Protein AF-A0A9E8N068-F1 (afdb_monomer)

Nearest PDB structures (foldseek):
  6xg8-assembly1_A  TM=8.572E-01  e=1.729E-05  Acetivibrio thermocellus ATCC 27405
  6n12-assembly1_B  TM=3.526E-01  e=9.966E+00  Homo sapiens

Structure (mmCIF, N/CA/C/O backbone):
data_AF-A0A9E8N068-F1
#
_entry.id   AF-A0A9E8N068-F1
#
loop_
_atom_site.group_PDB
_atom_site.id
_atom_site.type_symbol
_atom_site.label_atom_id
_atom_site.label_alt_id
_atom_site.label_comp_id
_atom_site.label_asym_id
_atom_site.label_entity_id
_atom_site.label_seq_id
_atom_site.pdbx_PDB_ins_code
_atom_site.Cartn_x
_atom_site.Cartn_y
_atom_site.Cartn_z
_atom_site.occupancy
_atom_site.B_iso_or_equiv
_atom_site.auth_seq_id
_atom_site.auth_comp_id
_atom_site.auth_asym_id
_atom_site.auth_atom_id
_atom_site.pdbx_PDB_model_num
ATOM 1 N N . MET A 1 1 ? 1.674 18.578 -5.797 1.00 68.25 1 MET A N 1
ATOM 2 C CA . MET A 1 1 ? 0.395 18.601 -5.051 1.00 68.25 1 MET A CA 1
ATOM 3 C C . MET A 1 1 ? -0.441 17.338 -5.291 1.00 68.25 1 MET A C 1
ATOM 5 O O . MET A 1 1 ? -0.713 16.634 -4.328 1.00 68.25 1 MET A O 1
ATOM 9 N N . VAL A 1 2 ? -0.738 16.970 -6.548 1.00 84.38 2 VAL A N 1
ATOM 10 C CA . VAL A 1 2 ? -1.556 15.782 -6.898 1.00 84.38 2 VAL A CA 1
ATOM 11 C C . VAL A 1 2 ? -1.038 14.471 -6.289 1.00 84.38 2 VAL A C 1
ATOM 13 O O . VAL A 1 2 ? -1.794 13.751 -5.649 1.00 84.38 2 VAL A O 1
ATOM 16 N N . ARG A 1 3 ? 0.266 14.179 -6.402 1.00 82.88 3 ARG A N 1
ATOM 17 C CA . ARG A 1 3 ? 0.848 12.922 -5.886 1.00 82.88 3 ARG A CA 1
ATOM 18 C C . ARG A 1 3 ? 0.660 12.726 -4.376 1.00 82.88 3 ARG A C 1
ATOM 20 O O . ARG A 1 3 ? 0.446 11.603 -3.937 1.00 82.88 3 ARG A O 1
ATOM 27 N N . LEU A 1 4 ? 0.736 13.804 -3.592 1.00 87.25 4 LEU A N 1
ATOM 28 C CA . LEU A 1 4 ? 0.524 13.747 -2.141 1.00 87.25 4 LEU A CA 1
ATOM 29 C C . LEU A 1 4 ? -0.943 13.458 -1.819 1.00 87.25 4 LEU A C 1
ATOM 31 O O . LEU A 1 4 ? -1.216 12.578 -1.013 1.0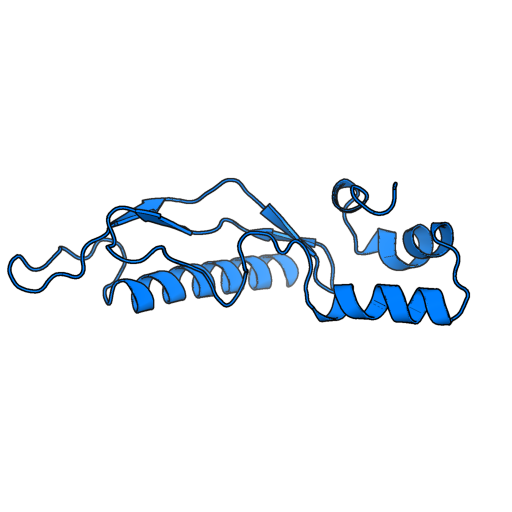0 87.25 4 LEU A O 1
ATOM 35 N N . LYS A 1 5 ? -1.875 14.116 -2.518 1.00 91.50 5 LYS A N 1
ATOM 36 C CA . LYS A 1 5 ? -3.314 13.878 -2.347 1.00 91.50 5 LYS A CA 1
ATOM 37 C C . LYS A 1 5 ? -3.728 12.461 -2.731 1.00 91.50 5 LYS A C 1
ATOM 39 O O . LYS A 1 5 ? -4.469 11.827 -1.996 1.00 91.50 5 LYS A O 1
ATOM 44 N N . VAL A 1 6 ? -3.189 11.928 -3.826 1.00 89.94 6 VAL A N 1
ATOM 45 C CA . VAL A 1 6 ? -3.405 10.523 -4.212 1.00 89.94 6 VAL A CA 1
ATOM 46 C C . VAL A 1 6 ? -2.860 9.570 -3.146 1.00 89.94 6 VAL A C 1
ATOM 48 O O . VAL A 1 6 ? -3.492 8.567 -2.833 1.00 89.94 6 VAL A O 1
ATOM 51 N N . GLN A 1 7 ? -1.700 9.879 -2.562 1.00 90.62 7 GLN A N 1
ATOM 52 C CA . GLN A 1 7 ? -1.124 9.067 -1.493 1.00 90.62 7 GLN A CA 1
ATOM 53 C C . GLN A 1 7 ? -1.986 9.088 -0.222 1.00 90.62 7 GLN A C 1
ATOM 55 O O . GLN A 1 7 ? -2.193 8.031 0.368 1.00 90.62 7 GLN A O 1
ATOM 60 N N . GLU A 1 8 ? -2.483 10.260 0.185 1.00 92.81 8 GLU A N 1
ATOM 61 C CA . GLU A 1 8 ? -3.432 10.414 1.299 1.00 92.81 8 GLU A CA 1
ATOM 62 C C . GLU A 1 8 ? -4.711 9.613 1.038 1.00 92.81 8 GLU A C 1
ATOM 64 O O . GLU A 1 8 ? -5.113 8.806 1.869 1.00 92.81 8 GLU A O 1
ATOM 69 N N . TYR A 1 9 ? -5.283 9.750 -0.156 1.00 93.75 9 TYR A N 1
ATOM 70 C CA . TYR A 1 9 ? -6.520 9.074 -0.529 1.00 93.75 9 TYR A CA 1
ATOM 71 C C . TYR A 1 9 ? -6.380 7.545 -0.561 1.00 93.75 9 TYR A C 1
ATOM 73 O O . TYR A 1 9 ? -7.221 6.818 -0.043 1.00 93.75 9 TYR A O 1
ATOM 81 N N . ILE A 1 10 ? -5.278 7.020 -1.106 1.00 91.56 10 ILE A N 1
ATOM 82 C CA . ILE A 1 10 ? -5.019 5.572 -1.080 1.00 91.56 10 ILE A CA 1
ATOM 83 C C . ILE A 1 10 ? -4.805 5.081 0.356 1.00 91.56 10 ILE A C 1
ATOM 85 O O . ILE A 1 10 ? -5.200 3.965 0.690 1.00 91.56 10 ILE A O 1
ATOM 89 N N . GLN A 1 11 ? -4.173 5.891 1.207 1.00 93.31 11 GLN A N 1
ATOM 90 C CA . GLN A 1 11 ? -3.988 5.552 2.614 1.00 93.31 11 GLN A CA 1
ATOM 91 C C . GLN A 1 11 ? -5.337 5.447 3.340 1.00 93.31 11 GLN A C 1
ATOM 93 O O . GLN A 1 11 ? -5.548 4.477 4.064 1.00 93.31 11 GLN A O 1
ATOM 98 N N . GLU A 1 12 ? -6.251 6.379 3.082 1.00 94.12 12 GLU A N 1
ATOM 99 C CA . GLU A 1 12 ? -7.621 6.367 3.602 1.00 94.12 12 GLU A CA 1
ATOM 100 C C . GL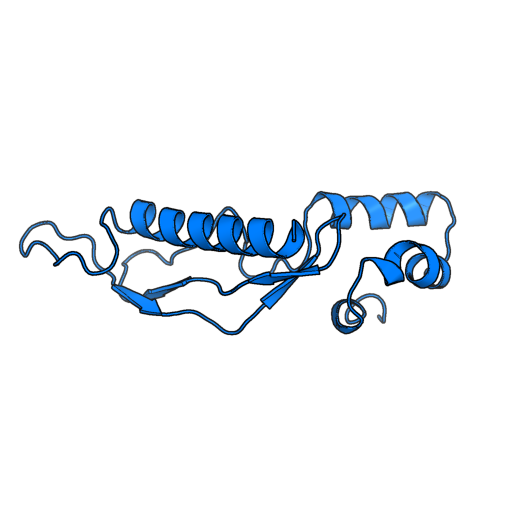U A 1 12 ? -8.402 5.137 3.121 1.00 94.12 12 GLU A C 1
ATOM 102 O O . GLU A 1 12 ? -8.997 4.427 3.927 1.00 94.12 12 GLU A O 1
ATOM 107 N N . ILE A 1 13 ? -8.317 4.793 1.832 1.00 94.62 13 ILE A N 1
ATOM 108 C CA . ILE A 1 13 ? -8.950 3.579 1.291 1.00 94.62 13 ILE A CA 1
ATOM 109 C C . ILE A 1 13 ? -8.464 2.315 2.023 1.00 94.62 13 ILE A C 1
ATOM 111 O O . ILE A 1 13 ? -9.262 1.427 2.321 1.00 94.62 13 ILE A O 1
ATOM 115 N N . LEU A 1 14 ? -7.166 2.215 2.330 1.00 91.56 14 LEU A N 1
ATOM 116 C CA . LEU A 1 14 ? -6.616 1.068 3.066 1.00 91.56 14 LEU A CA 1
ATOM 117 C C . LEU A 1 14 ? -7.074 1.011 4.527 1.00 91.56 14 LEU A C 1
ATOM 119 O O . LEU A 1 14 ? -7.091 -0.068 5.122 1.00 91.56 14 LEU A O 1
ATOM 123 N N . GLU A 1 15 ? -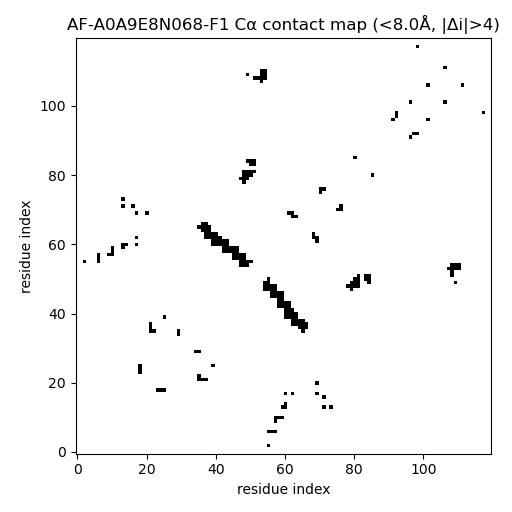7.380 2.157 5.126 1.00 91.62 15 GLU A N 1
ATOM 124 C CA . GLU A 1 15 ? -7.943 2.241 6.473 1.00 91.62 15 GLU A CA 1
ATOM 125 C C . GLU A 1 15 ? -9.415 1.828 6.455 1.00 91.62 15 GLU A C 1
ATOM 127 O O . GLU A 1 15 ? -9.799 0.954 7.231 1.00 91.62 15 GLU A O 1
ATOM 132 N N . ASN A 1 16 ? -10.184 2.316 5.481 1.00 93.62 16 ASN A N 1
ATOM 133 C CA . ASN A 1 16 ? -11.577 1.924 5.267 1.00 93.62 16 ASN A CA 1
ATOM 134 C C . ASN A 1 16 ? -11.722 0.420 4.990 1.00 93.62 16 ASN A C 1
ATOM 136 O O . ASN A 1 16 ? -12.648 -0.214 5.481 1.00 93.62 16 ASN A O 1
ATOM 140 N N . GLU A 1 17 ? -10.786 -0.194 4.262 1.00 92.75 17 GLU A N 1
ATOM 141 C CA . GLU A 1 17 ? -10.797 -1.645 4.031 1.00 92.75 17 GLU A CA 1
ATOM 142 C C . GLU A 1 17 ? -10.653 -2.444 5.342 1.00 92.75 17 GLU A C 1
ATOM 144 O O . GLU A 1 17 ? -11.256 -3.506 5.499 1.00 92.75 17 GLU A O 1
ATOM 149 N N . VAL A 1 18 ? -9.884 -1.927 6.307 1.00 91.19 18 VAL A N 1
ATOM 150 C CA . VAL A 1 18 ? -9.764 -2.532 7.642 1.00 91.19 18 VAL A CA 1
ATOM 151 C C . VAL A 1 18 ? -11.015 -2.284 8.480 1.00 91.19 18 VAL A C 1
ATOM 153 O O . VAL A 1 18 ? -11.420 -3.181 9.218 1.00 91.19 18 VAL A O 1
ATOM 156 N N . GLU A 1 19 ? -11.635 -1.108 8.368 1.00 91.50 19 GLU A N 1
ATOM 157 C CA . GLU A 1 19 ? -12.915 -0.825 9.029 1.00 91.50 19 GLU A CA 1
ATOM 158 C C . GLU A 1 19 ? -14.011 -1.776 8.552 1.00 91.50 19 GLU A C 1
ATOM 160 O O . GLU A 1 19 ? -14.707 -2.360 9.378 1.00 91.50 19 GLU A O 1
ATOM 165 N N . VAL A 1 20 ? -14.102 -2.008 7.240 1.00 91.44 20 VAL A N 1
ATOM 166 C CA . VAL A 1 20 ? -15.031 -2.983 6.654 1.00 91.44 20 VAL A CA 1
ATOM 167 C C . VAL A 1 20 ? -14.703 -4.401 7.122 1.00 91.44 20 VAL A C 1
ATOM 169 O O . VAL A 1 20 ? -15.608 -5.139 7.494 1.00 91.44 20 VAL A O 1
ATOM 172 N N . PHE A 1 21 ? -13.420 -4.779 7.165 1.00 89.69 21 PHE A N 1
ATOM 173 C CA . PHE A 1 21 ? -13.003 -6.110 7.620 1.00 89.69 21 PHE A CA 1
ATOM 174 C C . PHE A 1 21 ? -13.322 -6.372 9.100 1.00 89.69 21 PHE A C 1
ATOM 176 O O . PHE A 1 21 ? -13.710 -7.478 9.460 1.00 89.69 21 PHE A O 1
ATOM 183 N N . LEU A 1 22 ? -13.149 -5.373 9.971 1.00 88.31 22 LEU A N 1
ATOM 184 C CA . LEU A 1 22 ? -13.436 -5.504 11.404 1.00 88.31 22 LEU A CA 1
ATOM 185 C C . LEU A 1 22 ? -14.890 -5.157 11.764 1.00 88.31 22 LEU A C 1
ATOM 187 O O . LEU A 1 22 ? -15.300 -5.424 12.891 1.00 88.31 22 LEU A O 1
ATOM 191 N N . GLY A 1 23 ? -15.648 -4.556 10.843 1.00 88.12 23 GLY A N 1
ATOM 192 C CA . GLY A 1 23 ? -17.030 -4.114 11.049 1.00 88.12 23 GLY A CA 1
ATOM 193 C C . GLY A 1 23 ? -17.182 -2.934 12.014 1.00 88.12 23 GLY A C 1
ATOM 194 O O . GLY A 1 23 ? -18.246 -2.763 12.603 1.00 88.12 23 GLY A O 1
ATOM 195 N N . ARG A 1 24 ? -16.122 -2.147 12.235 1.00 87.88 24 ARG A N 1
ATOM 196 C CA . ARG A 1 24 ? -16.098 -1.059 13.228 1.00 87.88 24 ARG A CA 1
ATOM 197 C C . ARG A 1 24 ? -15.076 0.013 12.892 1.00 87.88 24 ARG A C 1
ATOM 199 O O . ARG A 1 24 ? -14.087 -0.263 12.208 1.00 87.88 24 ARG A O 1
ATOM 206 N N . LYS A 1 25 ? -15.261 1.207 13.457 1.00 87.44 25 LYS A N 1
ATOM 207 C CA . LYS A 1 25 ? -14.307 2.306 13.283 1.00 87.44 25 LYS A CA 1
ATOM 208 C C . LYS A 1 25 ? -13.052 2.116 14.123 1.00 87.44 25 LYS A C 1
ATOM 210 O O . LYS A 1 25 ? -13.022 1.397 15.130 1.00 87.44 25 LYS A O 1
ATOM 215 N N . LYS A 1 26 ? -11.985 2.807 13.724 1.00 83.56 26 LYS A N 1
ATOM 216 C CA . LYS A 1 26 ? -10.760 2.884 14.525 1.00 83.56 26 LYS A CA 1
ATOM 217 C C . LYS A 1 26 ? -11.067 3.389 15.943 1.00 83.56 26 LYS A C 1
ATOM 219 O O . LYS A 1 26 ? -11.759 4.386 16.119 1.00 83.56 26 LYS A O 1
ATOM 224 N N . SER A 1 27 ? -10.508 2.711 16.948 1.00 82.44 27 SER A N 1
ATOM 225 C CA . SER A 1 27 ? -10.684 3.013 18.382 1.00 82.44 27 SER A CA 1
ATOM 226 C C . SER A 1 27 ? -12.093 2.788 18.946 1.00 82.44 27 SER A C 1
ATOM 228 O O . SER A 1 27 ? -12.346 3.130 20.099 1.00 82.44 27 SER A O 1
ATOM 230 N N . GLU A 1 28 ? -12.997 2.168 18.189 1.00 85.62 28 GLU A N 1
ATOM 231 C CA . GLU A 1 28 ? -14.302 1.767 18.704 1.00 85.62 28 GLU A CA 1
ATOM 232 C C . GLU A 1 28 ? -14.181 0.518 19.591 1.00 85.62 28 GLU A C 1
ATOM 234 O O . GLU A 1 28 ? -13.518 -0.473 19.245 1.00 85.62 28 GLU A O 1
ATOM 239 N N . ARG A 1 29 ? -14.804 0.569 20.774 1.00 81.25 29 ARG A N 1
ATOM 240 C CA . ARG A 1 29 ? -14.694 -0.499 21.772 1.00 81.25 29 ARG A CA 1
ATOM 241 C C . ARG A 1 29 ? -15.362 -1.777 21.266 1.00 81.25 29 ARG A C 1
ATOM 243 O O . ARG A 1 29 ? -16.422 -1.739 20.652 1.00 81.25 29 ARG A O 1
ATOM 250 N N . ILE A 1 30 ? -14.733 -2.917 21.550 1.00 79.75 30 ILE A N 1
ATOM 251 C CA . ILE A 1 30 ? -15.298 -4.230 21.223 1.00 79.75 30 ILE A CA 1
ATOM 252 C C . ILE A 1 30 ? -16.557 -4.422 22.075 1.00 79.75 30 ILE A C 1
ATOM 254 O O . ILE A 1 30 ? -16.492 -4.246 23.295 1.00 79.75 30 ILE A O 1
ATOM 258 N N . LYS A 1 31 ? -17.683 -4.793 21.457 1.00 79.50 31 LYS A N 1
ATOM 259 C CA . LYS A 1 31 ? -18.846 -5.262 22.216 1.00 79.50 31 LYS A CA 1
ATOM 260 C C . LYS A 1 31 ? -18.516 -6.629 22.831 1.00 79.50 31 LYS A C 1
ATOM 262 O O . LYS A 1 31 ? -17.958 -7.470 22.133 1.00 79.50 31 LYS A O 1
ATOM 267 N N . PRO A 1 32 ? -18.845 -6.864 24.109 1.00 68.50 32 PRO A N 1
ATOM 268 C CA . PRO A 1 32 ? -18.390 -8.050 24.833 1.00 68.50 32 PRO A CA 1
ATOM 269 C C . PRO A 1 32 ? -18.998 -9.379 24.357 1.00 68.50 32 PRO A C 1
ATOM 271 O O . PRO A 1 32 ? -18.441 -10.417 24.689 1.00 68.50 32 PRO A O 1
ATOM 274 N N . ILE A 1 33 ? -20.111 -9.364 23.615 1.00 64.88 33 ILE A N 1
ATOM 275 C CA . ILE A 1 33 ? -20.881 -10.578 23.285 1.00 64.88 33 ILE A C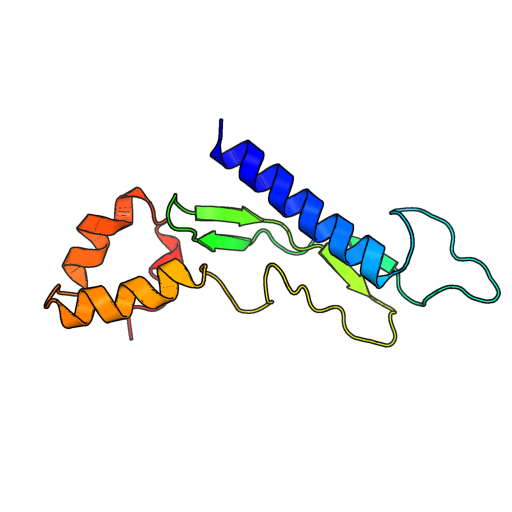A 1
ATOM 276 C C . ILE A 1 33 ? -20.773 -10.973 21.798 1.00 64.88 33 ILE A C 1
ATOM 278 O O . ILE A 1 33 ? -20.670 -12.159 21.519 1.00 64.88 33 ILE A O 1
ATOM 282 N N . ASP A 1 34 ? -20.661 -10.011 20.868 1.00 67.75 34 ASP A N 1
ATOM 283 C CA . ASP A 1 34 ? -20.655 -10.265 19.406 1.00 67.75 34 ASP A CA 1
ATOM 284 C C . ASP A 1 34 ? -19.518 -9.540 18.657 1.00 67.75 34 ASP A C 1
ATOM 286 O O . ASP A 1 34 ? -19.632 -9.174 17.487 1.00 67.75 34 ASP A O 1
ATOM 290 N N . GLY A 1 35 ? -18.428 -9.207 19.347 1.00 69.50 35 GLY A N 1
ATOM 291 C CA . GLY A 1 35 ? -17.344 -8.444 18.739 1.00 69.50 35 GLY A CA 1
ATOM 292 C C . GLY A 1 35 ? -16.485 -9.280 17.794 1.00 69.50 35 GLY A C 1
ATOM 293 O O . GLY A 1 35 ? -15.866 -10.243 18.238 1.00 69.50 35 GLY A O 1
ATOM 294 N N . THR A 1 36 ? -16.348 -8.851 16.533 1.00 76.06 36 THR A N 1
ATOM 295 C CA . THR A 1 36 ? -15.366 -9.428 15.604 1.00 76.06 36 THR A CA 1
ATOM 296 C C . THR A 1 36 ? -13.971 -9.400 16.240 1.00 76.06 36 THR A C 1
ATOM 298 O O . THR A 1 36 ? -13.485 -8.317 16.609 1.00 76.06 36 THR A O 1
ATOM 301 N N . PRO A 1 37 ? -13.305 -10.559 16.388 1.00 82.50 37 PRO A N 1
ATOM 302 C CA . PRO A 1 37 ? -11.984 -10.614 16.984 1.00 82.50 37 PRO A CA 1
ATOM 303 C C . PRO A 1 37 ? -10.973 -9.895 16.085 1.00 82.50 37 PRO A C 1
ATOM 305 O O . PRO A 1 37 ? -11.014 -9.965 14.855 1.00 82.50 37 PRO A O 1
ATOM 308 N N . GLY A 1 38 ? -10.045 -9.182 16.716 1.00 86.62 38 GLY A N 1
ATOM 309 C CA . GLY A 1 38 ? -8.913 -8.554 16.046 1.00 86.62 38 GLY A CA 1
ATOM 310 C C . GLY A 1 38 ? -8.832 -7.047 16.224 1.00 86.62 38 GLY A C 1
ATOM 311 O O . GLY A 1 38 ? -9.826 -6.345 16.378 1.00 86.62 38 GLY A O 1
ATOM 312 N N . TYR A 1 39 ? -7.609 -6.537 16.239 1.00 87.94 39 TYR A N 1
ATOM 313 C CA . TYR A 1 39 ? -7.289 -5.155 16.559 1.00 87.94 39 TYR A CA 1
ATOM 314 C C . TYR A 1 39 ? -6.305 -4.559 15.555 1.00 87.94 39 TYR A C 1
ATOM 316 O O . TYR A 1 39 ? -5.538 -5.254 14.876 1.00 87.94 39 TYR A O 1
ATOM 324 N N . TRP A 1 40 ? -6.324 -3.231 15.486 1.00 89.38 40 TRP A N 1
ATOM 325 C CA . TRP A 1 40 ? -5.406 -2.447 14.675 1.00 89.38 40 TRP A CA 1
ATOM 326 C C . TRP A 1 40 ? -4.018 -2.494 15.315 1.00 89.38 40 TRP A C 1
ATOM 328 O O . TRP A 1 40 ? -3.831 -2.058 16.446 1.00 89.38 40 TRP A O 1
ATOM 338 N N . ASN A 1 41 ? -3.026 -2.992 14.585 1.00 90.50 41 ASN A N 1
ATOM 339 C CA . ASN A 1 41 ? -1.633 -3.061 15.022 1.00 90.50 41 ASN A CA 1
ATOM 340 C C . ASN A 1 41 ? -0.765 -2.044 14.262 1.00 90.50 41 ASN A C 1
ATOM 342 O O . ASN A 1 41 ? 0.261 -2.385 13.661 1.00 90.50 41 ASN A O 1
ATOM 346 N N . GLY A 1 42 ? -1.238 -0.796 14.237 1.00 88.62 42 GLY A N 1
ATOM 347 C CA . GLY A 1 42 ? -0.580 0.318 13.563 1.00 88.62 42 GLY A CA 1
ATOM 348 C C . GLY A 1 42 ? -0.319 0.061 12.077 1.00 88.62 42 GLY A C 1
ATOM 349 O O . GLY A 1 42 ? -1.092 -0.600 11.377 1.00 88.62 42 GLY A O 1
ATOM 350 N N . HIS A 1 43 ? 0.803 0.589 11.593 1.00 90.12 43 HIS A N 1
ATOM 351 C CA . HIS A 1 43 ? 1.207 0.469 10.199 1.00 90.12 43 HIS A CA 1
ATOM 352 C C . HIS A 1 43 ? 2.503 -0.325 10.056 1.00 90.12 43 HIS A C 1
ATOM 354 O O . HIS A 1 43 ? 3.370 -0.326 10.929 1.00 90.12 43 HIS A O 1
ATOM 360 N N . GLY A 1 44 ? 2.652 -0.997 8.917 1.00 87.56 44 GLY A N 1
ATOM 361 C CA . GLY A 1 44 ? 3.931 -1.560 8.513 1.00 87.56 44 GLY A CA 1
ATOM 362 C C . GLY A 1 44 ? 4.921 -0.512 8.009 1.00 87.56 44 GLY A C 1
ATOM 363 O O . GLY A 1 44 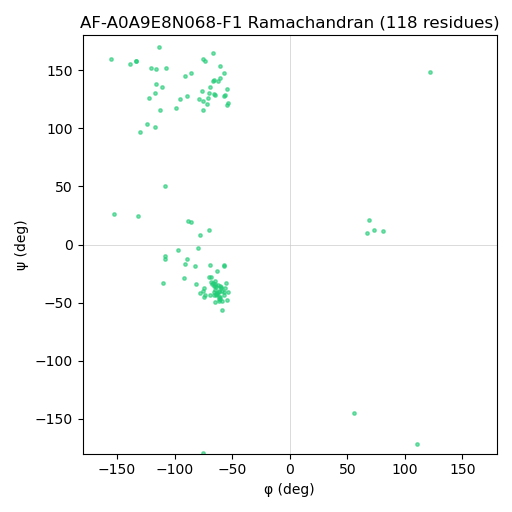? 4.629 0.683 7.924 1.00 87.56 44 GLY A O 1
ATOM 364 N N . ASN A 1 45 ? 6.099 -0.997 7.618 1.00 88.81 45 ASN A N 1
ATOM 365 C CA . ASN A 1 45 ? 7.121 -0.171 6.987 1.00 88.81 45 ASN A CA 1
ATOM 366 C C . ASN A 1 45 ? 6.570 0.513 5.730 1.00 88.81 45 ASN A C 1
ATOM 368 O O . ASN A 1 45 ? 5.736 -0.047 5.010 1.00 88.81 45 ASN A O 1
ATOM 372 N N . ARG A 1 46 ? 7.072 1.723 5.463 1.00 89.19 46 ARG A N 1
ATOM 373 C CA . ARG A 1 46 ? 6.769 2.456 4.231 1.00 89.19 46 ARG A CA 1
ATOM 374 C C . ARG A 1 46 ? 7.150 1.595 3.030 1.00 89.19 46 ARG A C 1
ATOM 376 O O . ARG A 1 46 ? 8.272 1.100 2.946 1.00 89.19 46 ARG A O 1
ATOM 383 N N . LYS A 1 47 ? 6.215 1.429 2.103 1.00 87.06 47 LYS A N 1
ATOM 384 C CA . LYS A 1 47 ? 6.396 0.664 0.874 1.00 87.06 47 LYS A CA 1
ATOM 385 C C . LYS A 1 47 ? 6.249 1.592 -0.320 1.00 87.06 47 LYS A C 1
ATOM 387 O O . LYS A 1 47 ? 5.261 2.312 -0.431 1.00 87.06 47 LYS A O 1
ATOM 392 N N . LYS A 1 48 ? 7.218 1.528 -1.228 1.00 87.75 48 LYS A N 1
ATOM 393 C CA . LYS A 1 48 ? 7.143 2.180 -2.534 1.00 87.75 48 LYS A CA 1
ATOM 394 C C . LYS A 1 48 ? 6.271 1.341 -3.466 1.00 87.75 48 LYS A C 1
ATOM 396 O O . LYS A 1 48 ? 6.511 0.139 -3.620 1.00 87.75 48 LYS A O 1
ATOM 401 N N . PHE A 1 49 ? 5.253 1.965 -4.041 1.00 87.88 49 PHE A N 1
ATOM 402 C CA . PHE A 1 49 ? 4.354 1.369 -5.017 1.00 87.88 49 PHE A CA 1
ATOM 403 C C . PHE A 1 49 ? 4.396 2.202 -6.293 1.00 87.88 49 PHE A C 1
ATOM 405 O O . PHE A 1 49 ? 4.228 3.418 -6.248 1.00 87.88 49 PHE A O 1
ATOM 412 N N . THR A 1 50 ? 4.670 1.559 -7.420 1.00 86.50 50 THR A N 1
ATOM 413 C CA . THR A 1 50 ? 4.797 2.257 -8.701 1.00 86.50 50 THR A CA 1
ATOM 414 C C . THR A 1 50 ? 3.491 2.212 -9.466 1.00 86.50 50 THR A C 1
ATOM 416 O O . THR A 1 50 ? 2.960 1.134 -9.733 1.00 86.50 50 THR A O 1
ATOM 419 N N . VAL A 1 51 ? 3.017 3.393 -9.842 1.00 85.19 51 VAL A N 1
ATOM 420 C CA . VAL A 1 51 ? 1.929 3.603 -10.794 1.00 85.19 51 VAL A CA 1
ATOM 421 C C . VAL A 1 51 ? 2.484 4.286 -12.046 1.00 85.19 51 VAL A C 1
ATOM 423 O O . VAL A 1 51 ? 3.628 4.739 -12.053 1.00 85.19 51 VAL A O 1
ATOM 426 N N . MET A 1 52 ? 1.681 4.380 -13.105 1.00 80.00 52 MET A N 1
ATOM 427 C CA . MET A 1 52 ? 2.095 5.013 -14.367 1.00 80.00 52 MET A CA 1
ATOM 428 C C . MET A 1 52 ? 2.568 6.462 -14.188 1.00 80.00 52 MET A C 1
ATOM 430 O O . MET A 1 52 ? 3.553 6.873 -14.784 1.00 80.00 52 MET A O 1
ATOM 434 N N . ASN A 1 53 ? 1.920 7.214 -13.295 1.00 78.94 53 ASN A N 1
ATOM 435 C CA . ASN A 1 53 ? 2.279 8.600 -12.976 1.00 78.94 53 ASN A CA 1
ATOM 436 C C . ASN A 1 53 ? 3.376 8.711 -11.888 1.00 78.94 53 ASN A C 1
ATOM 438 O O . ASN A 1 53 ? 3.513 9.723 -11.200 1.00 78.94 53 ASN A O 1
ATOM 442 N N . GLY A 1 54 ? 4.129 7.631 -11.676 1.00 83.19 54 GLY A N 1
ATOM 443 C CA . GLY A 1 54 ? 5.311 7.579 -10.828 1.00 83.19 54 GLY A CA 1
ATOM 444 C C . GLY A 1 54 ? 5.173 6.771 -9.538 1.00 83.19 54 GLY A C 1
ATOM 445 O O . GLY A 1 54 ? 4.210 6.042 -9.304 1.00 83.19 54 GLY A O 1
ATOM 446 N N . THR A 1 55 ? 6.187 6.858 -8.676 1.00 86.62 55 THR A N 1
ATOM 447 C CA . THR A 1 55 ? 6.226 6.092 -7.420 1.00 86.62 55 THR A CA 1
ATOM 448 C C . THR A 1 55 ? 5.568 6.849 -6.263 1.00 86.62 55 THR A C 1
ATOM 450 O O . THR A 1 55 ? 5.940 7.983 -5.952 1.00 86.62 55 THR A O 1
ATOM 453 N N . ILE A 1 56 ? 4.632 6.186 -5.580 1.00 89.25 56 ILE A N 1
ATOM 454 C CA . ILE A 1 56 ? 3.988 6.644 -4.341 1.00 89.25 56 ILE A CA 1
ATOM 455 C C . ILE A 1 56 ? 4.485 5.834 -3.140 1.00 89.25 56 ILE A C 1
ATOM 457 O O . ILE A 1 56 ? 4.883 4.675 -3.276 1.00 89.25 56 ILE A O 1
ATOM 461 N N . THR A 1 57 ? 4.477 6.436 -1.949 1.00 89.94 57 THR A N 1
ATOM 462 C CA . THR A 1 57 ? 4.939 5.777 -0.717 1.00 89.94 57 THR A CA 1
ATOM 463 C C . THR A 1 57 ? 3.769 5.546 0.227 1.00 89.94 57 THR A C 1
ATOM 465 O O . THR A 1 57 ? 3.191 6.495 0.730 1.00 89.94 57 THR A O 1
ATOM 468 N N . ILE A 1 58 ? 3.429 4.291 0.508 1.00 91.06 58 ILE A N 1
ATOM 469 C CA . ILE A 1 58 ? 2.226 3.933 1.275 1.00 91.06 58 ILE A CA 1
ATOM 470 C C . ILE A 1 58 ? 2.600 3.150 2.535 1.00 91.06 58 ILE A C 1
ATOM 472 O O . ILE A 1 58 ? 3.619 2.452 2.575 1.00 91.06 58 ILE A O 1
ATOM 476 N N . ARG A 1 59 ? 1.771 3.252 3.578 1.00 90.94 59 ARG A N 1
ATOM 477 C CA . ARG A 1 59 ? 1.909 2.510 4.834 1.00 90.94 59 ARG A CA 1
ATOM 478 C C . ARG A 1 59 ? 0.708 1.596 5.048 1.00 90.94 59 ARG A C 1
ATOM 480 O O . ARG A 1 59 ? -0.344 2.010 5.523 1.00 90.94 59 ARG A O 1
ATOM 487 N N . ARG A 1 60 ? 0.882 0.309 4.758 1.00 89.38 60 ARG A N 1
ATOM 488 C CA . ARG A 1 60 ? -0.193 -0.670 4.940 1.00 89.38 60 ARG A CA 1
ATOM 489 C C . ARG A 1 60 ? -0.553 -0.824 6.420 1.00 89.38 60 ARG A C 1
ATOM 491 O O . ARG A 1 60 ? 0.331 -1.072 7.245 1.00 89.38 60 ARG A O 1
ATOM 498 N N . THR A 1 61 ? -1.837 -0.711 6.724 1.00 90.31 61 THR A N 1
ATOM 499 C CA . THR A 1 61 ? -2.436 -1.025 8.023 1.00 90.31 61 THR A CA 1
ATOM 500 C C . THR A 1 61 ? -2.250 -2.504 8.358 1.00 90.31 61 THR A C 1
ATOM 502 O O . THR A 1 61 ? -2.283 -3.381 7.487 1.00 90.31 61 THR A O 1
ATOM 505 N N . ARG A 1 62 ? -1.973 -2.798 9.628 1.00 88.88 62 ARG A N 1
ATOM 506 C CA . ARG A 1 62 ? -1.813 -4.168 10.124 1.00 88.88 62 ARG A CA 1
ATOM 507 C C . ARG A 1 62 ? -2.978 -4.507 11.036 1.00 88.88 62 ARG A C 1
ATOM 509 O O . ARG A 1 62 ? -3.313 -3.726 11.917 1.00 88.88 62 ARG A O 1
ATOM 516 N N . VAL A 1 63 ? -3.521 -5.703 10.860 1.00 90.62 63 VAL A N 1
ATOM 517 C CA . VAL A 1 63 ? -4.536 -6.286 11.742 1.00 90.62 63 VAL A CA 1
ATOM 518 C C . VAL A 1 63 ? -3.934 -7.531 12.386 1.00 90.62 63 VAL A C 1
ATOM 520 O O . VAL A 1 63 ? -3.199 -8.276 11.729 1.00 90.62 63 VAL A O 1
ATOM 523 N N . ARG A 1 64 ? -4.179 -7.723 13.683 1.00 88.56 64 ARG A N 1
ATOM 524 C CA . ARG A 1 64 ? -3.797 -8.927 14.438 1.00 88.56 64 ARG A CA 1
ATOM 525 C C . ARG A 1 64 ? -4.964 -9.407 15.287 1.00 88.56 64 ARG A C 1
ATOM 527 O O . ARG A 1 64 ? -5.827 -8.610 15.621 1.00 88.56 64 ARG A O 1
ATOM 534 N N . GLY A 1 65 ? -4.948 -10.684 15.661 1.00 85.25 65 GLY A N 1
ATOM 535 C CA . GLY A 1 65 ? -5.950 -11.269 16.556 1.00 85.25 65 GLY A CA 1
ATOM 536 C C . GLY A 1 65 ? -7.321 -11.494 15.921 1.00 85.25 65 GLY A C 1
ATOM 537 O O . GLY A 1 65 ? -8.268 -11.723 16.655 1.00 85.25 65 GLY A O 1
ATOM 538 N N . SER A 1 66 ? -7.429 -11.388 14.595 1.00 86.69 66 SER A N 1
ATOM 539 C CA . SER A 1 66 ? -8.582 -11.848 13.825 1.00 86.69 66 SER A CA 1
ATOM 540 C C . SER A 1 66 ? -8.427 -13.329 13.488 1.00 86.69 66 SER A C 1
ATOM 542 O O . SER A 1 66 ? -7.302 -13.798 13.295 1.00 86.69 66 SER A O 1
ATOM 544 N N . GLU A 1 67 ? -9.544 -14.051 13.407 1.00 82.88 67 GLU A N 1
ATOM 545 C CA . GLU A 1 67 ? -9.575 -15.464 13.003 1.00 82.88 67 GLU A CA 1
ATOM 546 C C . GLU A 1 67 ? -9.029 -15.639 11.583 1.00 82.88 67 GLU A C 1
ATOM 548 O O . GLU A 1 67 ? -8.140 -16.453 11.329 1.00 82.88 67 GLU A O 1
ATOM 553 N N . GLU A 1 68 ? -9.484 -14.787 10.664 1.00 86.25 68 GLU A N 1
ATOM 554 C CA . GLU A 1 68 ? -8.975 -14.742 9.303 1.00 86.25 68 GLU A CA 1
ATOM 555 C C . GLU A 1 68 ? -7.813 -13.756 9.159 1.00 86.25 68 GLU A C 1
ATOM 557 O O . GLU A 1 68 ? -7.774 -12.671 9.750 1.00 86.25 68 GLU A O 1
ATOM 562 N N . ARG A 1 69 ? -6.842 -14.098 8.307 1.00 85.81 69 ARG A N 1
ATOM 563 C CA . ARG A 1 69 ? -5.733 -13.194 7.990 1.00 85.81 69 ARG A CA 1
ATOM 564 C C . ARG A 1 69 ? -6.199 -12.083 7.047 1.00 85.81 69 ARG A C 1
ATOM 566 O O . ARG A 1 69 ? -6.427 -12.342 5.868 1.00 85.81 69 ARG A O 1
ATOM 573 N N . PHE A 1 70 ? -6.158 -10.834 7.516 1.00 87.31 70 PHE A N 1
ATOM 574 C CA . PHE A 1 70 ? -6.444 -9.661 6.684 1.00 87.31 70 PHE A CA 1
ATOM 575 C C . PHE A 1 70 ? -5.571 -9.600 5.414 1.00 87.31 70 PHE A C 1
ATOM 577 O O . PHE A 1 70 ? -4.334 -9.493 5.463 1.00 87.31 70 PHE A O 1
ATOM 584 N N . LYS A 1 71 ? -6.230 -9.609 4.253 1.00 87.62 71 LYS A N 1
ATOM 585 C CA . LYS A 1 71 ? -5.622 -9.448 2.930 1.00 87.62 71 LYS A CA 1
ATOM 586 C C . LYS A 1 71 ? -6.282 -8.274 2.206 1.00 87.62 71 LYS A C 1
ATOM 588 O O . LYS A 1 71 ? -7.354 -8.423 1.653 1.00 87.62 71 LYS A O 1
ATOM 593 N N . SER A 1 72 ? -5.580 -7.143 2.150 1.00 86.75 72 SER A N 1
ATOM 594 C CA . SER A 1 72 ? -5.954 -6.018 1.290 1.00 86.75 72 SER A CA 1
ATOM 595 C C . SER A 1 72 ? -6.041 -6.435 -0.178 1.00 86.75 72 SER A C 1
ATOM 597 O O . SER A 1 72 ? -5.082 -6.995 -0.732 1.00 86.75 72 SER A O 1
ATOM 599 N N . THR A 1 73 ? -7.182 -6.105 -0.764 1.00 88.38 73 THR A N 1
ATOM 600 C CA . THR A 1 73 ? -7.587 -6.257 -2.160 1.00 88.38 73 THR A CA 1
ATOM 601 C C . THR A 1 73 ? -6.956 -5.166 -3.013 1.00 88.38 73 THR A C 1
ATOM 603 O O . THR A 1 73 ? -6.420 -5.450 -4.085 1.00 88.38 73 THR A O 1
ATOM 606 N N . VAL A 1 74 ? -6.940 -3.930 -2.501 1.00 87.38 74 VAL A N 1
ATOM 607 C CA . VAL A 1 74 ? -6.430 -2.751 -3.218 1.00 87.38 74 VAL A CA 1
ATOM 608 C C . VAL A 1 74 ? -4.934 -2.887 -3.482 1.00 87.38 74 VAL A C 1
ATOM 610 O O . VAL A 1 74 ? -4.470 -2.731 -4.612 1.00 87.38 74 VAL A O 1
ATOM 613 N N . ILE A 1 75 ? -4.155 -3.231 -2.450 1.00 86.69 75 ILE A N 1
ATOM 614 C CA . ILE A 1 75 ? -2.709 -3.434 -2.585 1.00 86.69 75 ILE A CA 1
ATOM 615 C C . ILE A 1 75 ? -2.321 -4.775 -1.963 1.00 86.69 75 ILE A C 1
ATOM 617 O O . ILE A 1 75 ? -2.047 -4.853 -0.760 1.00 86.69 75 ILE A O 1
ATOM 621 N N . PRO A 1 76 ? -2.189 -5.845 -2.769 1.00 86.94 76 PRO A N 1
ATOM 622 C CA . PRO A 1 76 ? -1.716 -7.136 -2.287 1.00 86.94 76 PRO A CA 1
ATOM 623 C C . PRO A 1 76 ? -0.303 -7.064 -1.694 1.00 86.94 76 PRO A C 1
ATOM 625 O O . PRO A 1 76 ? 0.524 -6.222 -2.061 1.00 86.94 76 PRO A O 1
ATOM 628 N N . PHE A 1 77 ? 0.005 -7.982 -0.773 1.00 82.94 77 PHE A N 1
ATOM 629 C CA . PHE A 1 77 ? 1.215 -7.909 0.059 1.00 82.94 77 PHE A CA 1
ATOM 630 C C . PHE A 1 77 ? 2.508 -7.844 -0.770 1.00 82.94 77 PHE A C 1
ATOM 632 O O . PHE A 1 77 ? 3.362 -6.987 -0.530 1.00 82.94 77 PHE A O 1
ATOM 639 N N . PHE A 1 78 ? 2.606 -8.668 -1.815 1.00 83.00 78 PHE A N 1
ATOM 640 C CA . PHE A 1 78 ? 3.810 -8.790 -2.641 1.00 83.00 78 PHE A CA 1
ATOM 641 C C . PHE A 1 78 ? 3.856 -7.848 -3.854 1.00 83.00 78 PHE A C 1
ATOM 643 O O . PHE A 1 78 ? 4.934 -7.620 -4.401 1.00 83.00 78 PHE A O 1
ATOM 650 N N . LYS A 1 79 ? 2.729 -7.254 -4.276 1.00 87.50 79 LYS A N 1
ATOM 651 C CA . LYS A 1 79 ? 2.703 -6.391 -5.472 1.00 87.50 79 LYS A CA 1
ATOM 652 C C . LYS A 1 79 ? 3.426 -5.069 -5.207 1.00 87.50 79 LYS A C 1
ATOM 654 O O . LYS A 1 79 ? 3.120 -4.387 -4.234 1.00 87.50 79 LYS A O 1
ATOM 659 N N . ARG A 1 80 ? 4.401 -4.710 -6.048 1.00 86.12 80 ARG A N 1
ATOM 660 C CA . ARG A 1 80 ? 5.187 -3.455 -5.940 1.00 86.12 80 ARG A CA 1
ATOM 661 C C . ARG A 1 80 ? 4.852 -2.431 -7.027 1.00 86.12 80 ARG A C 1
ATOM 663 O O . ARG A 1 80 ? 5.313 -1.300 -6.953 1.00 86.12 80 ARG A O 1
ATOM 670 N N . ARG A 1 81 ? 4.078 -2.842 -8.024 1.00 86.75 81 ARG A N 1
ATOM 671 C CA . ARG A 1 81 ? 3.663 -2.040 -9.172 1.00 86.75 81 ARG A CA 1
ATOM 672 C C . ARG A 1 81 ? 2.201 -2.318 -9.489 1.00 86.75 81 ARG A C 1
ATOM 674 O O . ARG A 1 81 ? 1.703 -3.394 -9.129 1.00 86.75 81 ARG A O 1
ATOM 681 N N . SER A 1 82 ? 1.553 -1.359 -10.132 1.00 88.12 82 SER A N 1
ATOM 682 C CA . SER A 1 82 ? 0.197 -1.509 -10.645 1.00 88.12 82 SER A CA 1
ATOM 683 C C . SER A 1 82 ? 0.145 -2.537 -11.781 1.00 88.12 82 SER A C 1
ATOM 685 O O . SER A 1 82 ? 1.181 -2.980 -12.293 1.00 88.12 82 SER A O 1
ATOM 687 N N . LYS A 1 83 ? -1.067 -2.986 -12.123 1.00 88.06 83 LYS A N 1
ATOM 688 C CA . LYS A 1 83 ? -1.261 -3.997 -13.168 1.00 88.06 83 LYS A CA 1
ATOM 689 C C . LYS A 1 83 ? -0.853 -3.436 -14.532 1.00 88.06 83 LYS A C 1
ATOM 691 O O . LYS A 1 83 ? -0.157 -4.126 -15.266 1.00 88.06 83 LYS A O 1
ATOM 696 N N . GLU A 1 84 ? -1.199 -2.180 -14.789 1.00 87.00 84 GLU A N 1
ATOM 697 C CA . GLU A 1 84 ? -0.939 -1.458 -16.036 1.00 87.00 84 GLU A CA 1
ATOM 698 C C . GLU A 1 84 ? 0.568 -1.347 -16.288 1.00 87.00 84 GLU A C 1
ATOM 700 O O . GLU A 1 84 ? 1.055 -1.762 -17.333 1.00 87.00 84 GLU A O 1
ATOM 705 N N . VAL A 1 85 ? 1.337 -0.920 -15.274 1.00 84.31 85 VAL A N 1
ATOM 706 C CA . VAL A 1 85 ? 2.809 -0.891 -15.353 1.00 84.31 85 VAL A CA 1
ATOM 707 C C . VAL A 1 85 ? 3.358 -2.294 -15.620 1.00 84.31 85 VAL A C 1
ATOM 709 O O . VAL A 1 85 ? 4.308 -2.457 -16.371 1.00 84.31 85 VAL A O 1
ATOM 712 N N . GLY A 1 86 ? 2.789 -3.329 -14.996 1.00 85.06 86 GLY A N 1
ATOM 713 C CA . GLY A 1 86 ? 3.218 -4.712 -15.211 1.00 85.06 86 GLY A CA 1
ATOM 714 C C . GLY A 1 86 ? 2.986 -5.231 -16.633 1.00 85.06 86 GLY A C 1
ATOM 715 O O . GLY A 1 86 ? 3.795 -6.029 -17.095 1.00 85.06 86 GLY A O 1
ATOM 716 N N . GLN A 1 87 ? 1.916 -4.788 -17.296 1.00 87.94 87 GLN A N 1
ATOM 717 C CA . GLN A 1 87 ? 1.544 -5.188 -18.660 1.00 87.94 87 GLN A CA 1
ATOM 718 C C . GLN A 1 87 ? 2.323 -4.421 -19.730 1.00 87.94 87 GLN A C 1
ATOM 720 O O . GLN A 1 87 ? 2.716 -5.011 -20.731 1.00 87.94 87 GLN A O 1
ATOM 725 N N . LEU A 1 88 ? 2.638 -3.152 -19.463 1.00 85.31 88 LEU A N 1
ATOM 726 C CA . LEU A 1 88 ? 3.416 -2.318 -20.373 1.00 85.31 88 LEU A CA 1
ATOM 727 C C . LEU A 1 88 ? 4.821 -2.883 -20.635 1.00 85.31 88 LEU A C 1
ATOM 729 O O . LEU A 1 88 ? 5.333 -2.774 -21.741 1.00 85.31 88 LEU A O 1
ATOM 733 N N . LEU A 1 89 ? 5.468 -3.497 -19.635 1.00 81.75 89 LEU A N 1
ATOM 734 C CA . LEU A 1 89 ? 6.831 -4.019 -19.813 1.00 81.75 89 LEU A CA 1
ATOM 735 C C . LEU A 1 89 ? 6.913 -5.062 -20.948 1.00 81.75 89 LEU A C 1
ATOM 737 O O . LEU A 1 89 ? 7.712 -4.852 -21.858 1.00 81.75 89 LEU A O 1
ATOM 741 N N . PRO A 1 90 ? 6.134 -6.165 -20.925 1.00 86.00 90 PRO A N 1
ATOM 742 C CA . PRO A 1 90 ? 6.102 -7.125 -22.027 1.00 86.00 90 PRO A CA 1
ATOM 743 C C . PRO A 1 90 ? 5.801 -6.506 -23.394 1.00 86.00 90 PRO A C 1
ATOM 745 O O . PRO A 1 90 ? 6.445 -6.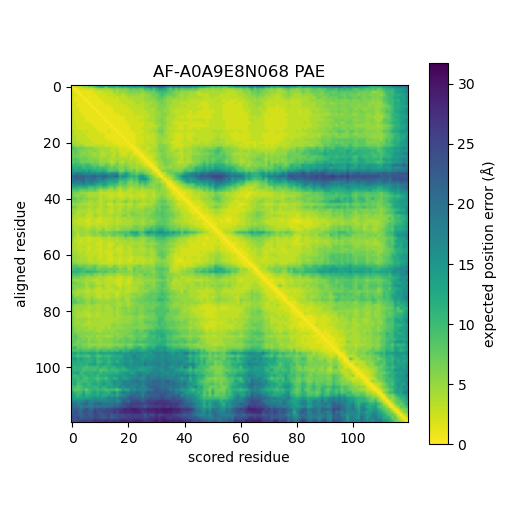879 -24.367 1.00 86.00 90 PRO A O 1
ATOM 748 N N . GLU A 1 91 ? 4.865 -5.557 -23.471 1.00 85.94 91 GLU A N 1
ATOM 749 C CA . GLU A 1 91 ? 4.521 -4.880 -24.729 1.00 85.94 91 GLU A CA 1
ATOM 750 C C . GLU A 1 91 ? 5.720 -4.124 -25.298 1.00 85.94 91 GLU A C 1
ATOM 752 O O . GLU A 1 91 ? 6.071 -4.285 -26.464 1.00 85.94 91 GLU A O 1
ATOM 757 N N . LEU A 1 92 ? 6.420 -3.360 -24.460 1.00 82.56 92 LEU A N 1
ATOM 758 C CA . LEU A 1 92 ? 7.601 -2.631 -24.906 1.00 82.56 92 LEU A CA 1
ATOM 759 C C . LEU A 1 92 ? 8.736 -3.577 -25.340 1.00 82.56 92 LEU A C 1
ATOM 761 O O . LEU A 1 92 ? 9.428 -3.293 -26.316 1.00 82.56 92 LEU A O 1
ATOM 765 N N . TYR A 1 93 ? 8.898 -4.721 -24.666 1.00 84.31 93 TYR A N 1
ATOM 766 C CA . TYR A 1 93 ? 9.828 -5.769 -25.100 1.00 84.31 93 TYR A CA 1
ATOM 767 C C . TYR A 1 93 ? 9.465 -6.337 -26.480 1.00 84.31 93 TYR A C 1
ATOM 769 O O . TYR A 1 93 ? 10.357 -6.555 -27.297 1.00 84.31 93 TYR A O 1
ATOM 777 N N . LEU A 1 94 ? 8.175 -6.558 -26.756 1.00 88.25 94 LEU A N 1
ATOM 778 C CA . LEU A 1 94 ? 7.702 -7.033 -28.063 1.00 88.25 94 LEU A CA 1
ATOM 779 C C . LEU A 1 94 ? 7.966 -6.015 -29.178 1.00 88.25 94 LEU A C 1
ATOM 781 O O . LEU A 1 94 ? 8.248 -6.407 -30.307 1.00 88.25 94 LEU A O 1
ATOM 785 N N . HIS A 1 95 ? 7.941 -4.721 -28.860 1.00 84.31 95 HIS A N 1
ATOM 786 C CA . HIS A 1 95 ? 8.277 -3.648 -29.797 1.00 84.31 95 HIS A CA 1
ATOM 787 C C . HIS A 1 95 ? 9.788 -3.454 -30.023 1.00 84.31 95 HIS A C 1
ATOM 789 O O . HIS A 1 95 ? 10.187 -2.510 -30.700 1.00 84.31 95 HIS A O 1
ATOM 795 N N . GLY A 1 96 ? 10.636 -4.347 -29.500 1.00 83.62 96 GLY A N 1
ATOM 796 C CA . GLY A 1 96 ? 12.072 -4.361 -29.791 1.00 83.62 96 GLY A CA 1
ATOM 797 C C . GLY A 1 96 ? 12.897 -3.354 -28.990 1.00 83.62 96 GLY A C 1
ATOM 798 O O . GLY A 1 96 ? 14.073 -3.162 -29.290 1.00 83.62 96 GLY A O 1
ATOM 799 N N . LEU A 1 97 ? 12.316 -2.729 -27.962 1.00 82.50 97 LEU A N 1
ATOM 800 C CA . LEU A 1 97 ? 13.062 -1.865 -27.050 1.00 82.50 97 LEU A CA 1
ATOM 801 C C . LEU A 1 97 ? 14.005 -2.705 -26.189 1.00 82.50 97 LEU A C 1
ATOM 803 O O . LEU A 1 97 ? 13.607 -3.698 -25.565 1.00 82.50 97 LEU A O 1
ATOM 807 N N . ALA A 1 98 ? 15.267 -2.286 -26.124 1.00 79.06 98 ALA A N 1
ATOM 808 C CA . ALA A 1 98 ? 16.223 -2.924 -25.247 1.00 79.06 98 ALA A CA 1
ATOM 809 C C . ALA A 1 98 ? 15.931 -2.540 -23.795 1.00 79.06 98 ALA A C 1
ATOM 811 O O . ALA A 1 98 ? 15.371 -1.491 -23.473 1.00 79.06 98 ALA A O 1
ATOM 812 N N . LYS A 1 99 ? 16.401 -3.374 -22.868 1.00 70.75 99 LYS A N 1
ATOM 813 C CA . LYS A 1 99 ? 16.232 -3.119 -21.435 1.00 70.75 99 LYS A CA 1
ATOM 814 C C . LYS A 1 99 ? 16.779 -1.754 -20.984 1.00 70.75 99 LYS A C 1
ATOM 816 O O . LYS A 1 99 ? 16.231 -1.166 -20.055 1.00 70.75 99 LYS A O 1
ATOM 821 N N . GLY A 1 100 ? 17.855 -1.281 -21.617 1.00 71.06 100 GLY A N 1
ATOM 822 C CA . GLY A 1 100 ? 18.451 0.029 -21.336 1.00 71.06 100 GLY A CA 1
ATOM 823 C C . GLY A 1 100 ? 17.539 1.196 -21.721 1.00 71.06 100 GLY A C 1
ATOM 824 O O . GLY A 1 100 ? 17.480 2.187 -20.995 1.00 71.06 100 GLY A O 1
ATOM 825 N N . ASP A 1 101 ? 16.748 1.037 -22.782 1.00 77.88 101 ASP A N 1
ATOM 826 C CA . ASP A 1 101 ? 15.842 2.076 -23.275 1.00 77.88 101 ASP A CA 1
ATOM 827 C C . ASP A 1 101 ? 14.661 2.296 -22.320 1.00 77.88 101 ASP A C 1
ATOM 829 O O . ASP A 1 101 ? 14.167 3.416 -22.181 1.00 77.88 101 ASP A O 1
ATOM 833 N N . PHE A 1 102 ? 14.257 1.268 -21.561 1.00 73.25 102 PHE A N 1
ATOM 834 C CA . PHE A 1 102 ? 13.235 1.419 -20.517 1.00 73.25 102 PHE A CA 1
ATOM 835 C C . PHE A 1 102 ? 13.672 2.347 -19.394 1.00 73.25 102 PHE A C 1
ATOM 837 O O . PHE A 1 102 ? 12.845 3.080 -18.854 1.00 73.25 102 PHE A O 1
ATOM 844 N N . GLU A 1 103 ? 14.952 2.322 -19.017 1.00 66.81 103 GLU A N 1
ATOM 845 C CA . GLU A 1 103 ? 15.452 3.224 -17.980 1.00 66.81 103 GLU A CA 1
ATOM 846 C C . GLU A 1 103 ? 15.433 4.674 -18.467 1.00 66.81 103 GLU A C 1
ATOM 848 O O . GLU A 1 103 ? 15.124 5.567 -17.680 1.00 66.81 103 GLU A O 1
ATOM 853 N N . MET A 1 104 ? 15.676 4.908 -19.758 1.00 69.31 104 MET A N 1
ATOM 854 C CA . MET A 1 104 ? 15.622 6.246 -20.344 1.00 69.31 104 MET A CA 1
ATOM 855 C C . MET A 1 104 ? 14.178 6.748 -20.493 1.00 69.31 104 MET A C 1
ATOM 857 O O . MET A 1 104 ? 13.882 7.880 -20.117 1.00 69.31 104 MET A O 1
ATOM 861 N N . ALA A 1 105 ? 13.263 5.894 -20.961 1.00 70.56 105 ALA A N 1
ATOM 862 C CA . ALA A 1 105 ? 11.865 6.261 -21.188 1.00 70.56 105 ALA A CA 1
ATOM 863 C C . ALA A 1 105 ? 11.046 6.382 -19.889 1.00 70.56 105 ALA A C 1
ATOM 865 O O . ALA A 1 105 ? 10.225 7.286 -19.743 1.00 70.56 105 ALA A O 1
ATOM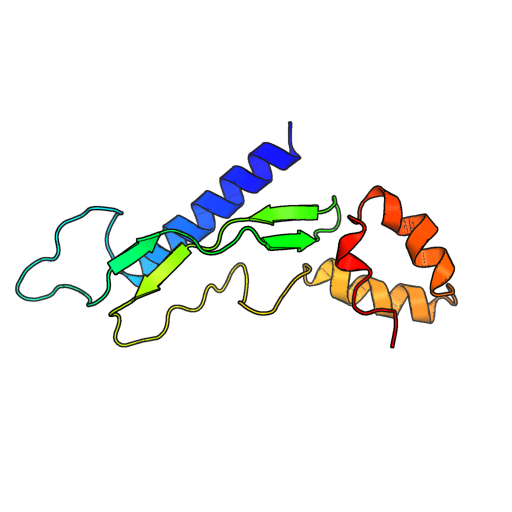 866 N N . LEU A 1 106 ? 11.256 5.476 -18.926 1.00 73.12 106 LEU A N 1
ATOM 867 C CA . LEU A 1 106 ? 10.434 5.378 -17.713 1.00 73.12 106 LEU A CA 1
ATOM 868 C C . LEU A 1 106 ? 11.154 5.858 -16.446 1.00 73.12 106 LEU A C 1
ATOM 870 O O . LEU A 1 106 ? 10.503 6.058 -15.419 1.00 73.12 106 LEU A O 1
ATOM 874 N N . GLY A 1 107 ? 12.473 6.069 -16.484 1.00 68.19 107 GLY A N 1
ATOM 875 C CA . GLY A 1 107 ? 13.272 6.430 -15.307 1.00 68.19 107 GLY A CA 1
ATOM 876 C C . GLY A 1 107 ? 12.905 7.772 -14.673 1.00 68.19 107 GLY A C 1
ATOM 877 O O . GLY A 1 107 ? 13.127 7.957 -13.480 1.00 68.19 107 GLY A O 1
ATOM 878 N N . VAL A 1 108 ? 12.280 8.682 -15.427 1.00 65.06 108 VAL A N 1
ATOM 879 C CA . VAL A 1 108 ? 11.769 9.960 -14.896 1.00 65.06 108 VAL A CA 1
ATOM 880 C C . VAL A 1 108 ? 10.581 9.737 -13.950 1.00 65.06 108 VAL A C 1
ATOM 882 O O . VAL A 1 108 ? 10.416 10.450 -12.961 1.00 65.06 108 VAL A O 1
ATOM 885 N N . TYR A 1 109 ? 9.777 8.707 -14.214 1.00 65.62 109 TYR A N 1
ATOM 886 C CA . TYR A 1 109 ? 8.617 8.344 -13.400 1.00 65.62 109 TYR A CA 1
ATOM 887 C C . TYR A 1 109 ? 8.983 7.323 -12.315 1.00 65.62 109 TYR A C 1
ATOM 889 O O . TYR A 1 109 ? 8.377 7.294 -11.237 1.00 65.62 109 TYR A O 1
ATOM 897 N N . TRP A 1 110 ? 9.997 6.494 -12.569 1.00 68.06 110 TRP A N 1
ATOM 898 C CA . TRP A 1 110 ? 10.347 5.372 -11.715 1.00 68.06 110 TRP A CA 1
ATOM 899 C C . TRP A 1 110 ? 11.510 5.674 -10.760 1.00 68.06 110 TRP A C 1
ATOM 901 O O . TRP A 1 110 ? 12.649 5.872 -11.166 1.00 68.06 110 TRP A O 1
ATOM 911 N N . ASP A 1 111 ? 11.248 5.624 -9.4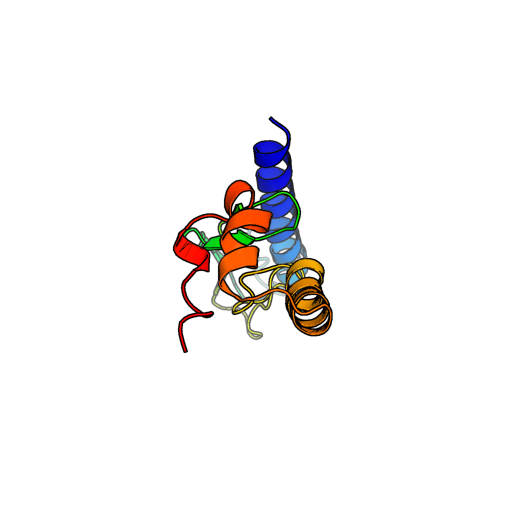50 1.00 60.50 111 ASP A N 1
ATOM 912 C CA . ASP A 1 111 ? 12.314 5.720 -8.444 1.00 60.50 111 ASP A CA 1
ATOM 913 C C . ASP A 1 111 ? 13.352 4.576 -8.567 1.00 60.50 111 ASP A C 1
ATOM 915 O O . ASP A 1 111 ? 13.000 3.415 -8.819 1.00 60.50 111 ASP A O 1
ATOM 919 N N . ARG A 1 112 ? 14.635 4.893 -8.320 1.00 54.75 112 ARG A N 1
ATOM 920 C CA . ARG A 1 112 ? 15.817 4.038 -8.574 1.00 54.75 112 ARG A CA 1
ATOM 921 C C . ARG A 1 112 ? 15.779 2.682 -7.868 1.00 54.75 112 ARG A C 1
ATOM 923 O O . ARG A 1 112 ? 16.514 1.781 -8.247 1.00 54.75 112 ARG A O 1
ATOM 930 N N . GLU A 1 113 ? 14.940 2.518 -6.855 1.00 50.41 113 GLU A N 1
ATOM 931 C CA . GLU A 1 113 ? 14.840 1.299 -6.048 1.00 50.41 113 GLU A CA 1
ATOM 932 C C . GLU A 1 113 ? 13.963 0.208 -6.691 1.00 50.41 113 GLU A C 1
ATOM 934 O O . GLU A 1 113 ? 14.075 -0.977 -6.374 1.00 50.41 113 GLU A O 1
ATOM 939 N N . CYS A 1 114 ? 13.119 0.568 -7.657 1.00 48.16 114 CYS A N 1
ATOM 940 C CA . CYS A 1 114 ? 12.378 -0.418 -8.443 1.00 48.16 114 CYS A CA 1
ATOM 941 C C . CYS A 1 114 ? 13.198 -1.061 -9.567 1.00 48.16 114 CYS A C 1
ATOM 943 O O . CYS A 1 114 ? 12.746 -2.015 -10.199 1.00 48.16 114 CYS A O 1
ATOM 945 N N . ARG A 1 115 ? 14.445 -0.612 -9.723 1.00 49.16 115 ARG A N 1
ATOM 946 C CA . ARG A 1 115 ? 15.511 -1.227 -10.525 1.00 49.16 115 ARG A CA 1
ATOM 947 C C . ARG A 1 115 ? 15.800 -2.683 -10.106 1.00 49.16 115 ARG A C 1
ATOM 949 O O . ARG A 1 115 ? 16.343 -3.465 -10.883 1.00 49.16 115 ARG A O 1
ATOM 956 N N . CYS A 1 116 ? 15.383 -3.086 -8.900 1.00 37.09 116 CYS A N 1
ATOM 957 C CA . CYS A 1 116 ? 15.764 -4.337 -8.233 1.00 37.09 116 CYS A CA 1
ATOM 958 C C . CYS A 1 116 ? 15.232 -5.668 -8.808 1.00 37.09 116 CYS A C 1
ATOM 960 O O . CYS A 1 116 ? 15.376 -6.694 -8.145 1.00 37.09 116 CYS A O 1
ATOM 962 N N . ARG A 1 117 ? 14.657 -5.740 -10.018 1.00 42.59 117 ARG A N 1
ATOM 963 C CA . ARG A 1 117 ? 14.391 -7.064 -10.631 1.00 42.59 117 ARG A CA 1
ATOM 964 C C . ARG A 1 117 ? 14.362 -7.129 -12.154 1.00 42.59 117 ARG A C 1
ATOM 966 O O . ARG A 1 117 ? 13.728 -8.020 -12.699 1.00 42.59 117 ARG A O 1
ATOM 973 N N . LEU A 1 118 ? 15.059 -6.222 -12.830 1.00 43.09 118 LEU A N 1
ATOM 974 C CA . LEU A 1 118 ? 15.455 -6.436 -14.226 1.00 43.09 118 LEU A CA 1
ATOM 975 C C . LEU A 1 118 ? 16.901 -6.959 -14.327 1.00 43.09 118 LEU A C 1
ATOM 977 O O . LEU A 1 118 ? 17.349 -7.279 -15.412 1.00 43.09 118 LEU A O 1
ATOM 981 N N . ARG A 1 119 ? 17.645 -7.057 -13.212 1.00 34.88 119 ARG A N 1
ATOM 982 C CA . ARG A 1 119 ? 19.051 -7.517 -13.120 1.00 34.88 119 ARG A CA 1
ATOM 983 C C . ARG A 1 119 ? 19.245 -9.040 -12.940 1.00 34.88 119 ARG A C 1
ATOM 985 O O . ARG A 1 119 ? 20.301 -9.448 -12.470 1.00 34.88 119 ARG A O 1
ATOM 992 N N . ARG A 1 120 ? 18.263 -9.870 -13.283 1.00 34.38 120 ARG A N 1
ATOM 993 C CA . ARG A 1 120 ? 18.501 -11.302 -13.516 1.00 34.38 120 ARG A CA 1
ATOM 994 C C . ARG A 1 120 ? 18.141 -11.618 -14.947 1.00 34.38 120 ARG A C 1
ATOM 996 O O . ARG A 1 120 ? 17.104 -11.068 -15.375 1.00 34.38 120 ARG A O 1
#

Solvent-accessible surface area (backbone atoms only — not comparable to full-atom values): 7468 Å² total; pe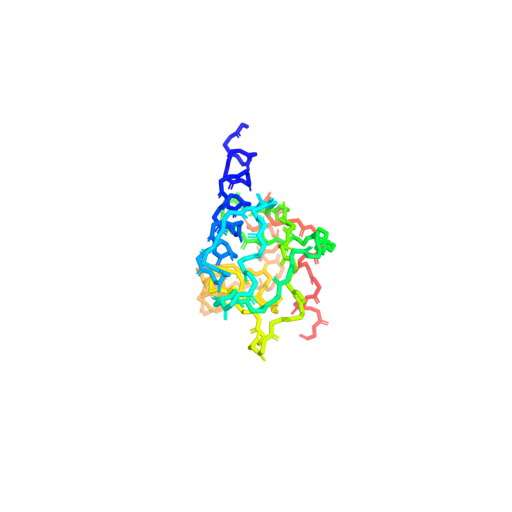r-residue (Å²): 113,66,70,59,54,54,43,50,51,54,49,50,53,53,50,49,54,49,26,65,72,55,72,45,61,90,93,57,80,74,53,95,86,81,46,64,60,48,45,82,59,59,60,51,72,80,39,70,36,34,46,84,95,17,61,43,73,45,58,55,69,33,74,45,73,37,92,66,83,86,73,58,79,91,65,43,94,84,63,51,54,39,71,67,56,62,54,49,53,62,54,45,49,74,72,68,52,53,80,69,53,49,51,70,74,43,41,87,40,44,57,81,76,74,59,80,73,75,85,116

Secondary structure (DSSP, 8-state):
-HHHHHHHHHHHHHHHHHHHHHTS-TTPPPPTTTPPS-EEEEE---EEEEETTEEEEE--EEEES-SS----SSS-SS--B-HHHHHHHHHHHHTT--HHHHHHHHTTTS-GGGGGGS--

Foldseek 3Di:
DVLVVVQVVVQVVLQVLVCVVQVHHAPDDADPPDGQFKHWPAWDDWAWAAEQQAIHTHTHIAIPGGPDHDADPVDGPPHRYDPVVVVVVVVVVVVVDDPVVCCVVCVVRYDPVVVPPVPD

Sequence (120 aa):
MVRLKVQEYIQEILENEVEVFLGRKKSERIKPIDGTPGYWNGHGNRKKFTVMNGTITIRRTRVRGSEERFKSTVIPFFKRRSKEVGQLLPELYLHGLAKGDFEMALGVYWDRECRCRLRR

pLDDT: mean 81.13, std 13.09, range [34.38, 94.62]

Mean predicted aligned error: 7.88 Å

Radius of gyration: 18.32 Å; Cα contacts (8 Å, |Δi|>4): 122; chains: 1; bounding box: 40×34×55 Å